Protein AF-A0A7R9SZ88-F1 (afdb_monomer)

pLDDT: mean 72.29, std 11.64, range [40.44, 89.06]

Nearest PDB structures (foldseek):
  8xyv-assembly1_A  TM=4.713E-01  e=1.177E+00  synthetic construct
  3axy-assembly1_D  TM=4.369E-01  e=5.525E+00  Oryza sativa Japonica Group
  5waq-assembly1_A  TM=3.544E-01  e=6.147E+00  Neisseria gonorrhoeae FA 1090

Foldseek 3Di:
DDDDDDDDDDDDDPVRVVVVVVVVVVVVVVVVVVVVVVVVVVVVLVVLVVVLVVLLVQLVVCLVVVNLVSNLVSLVCQVVPVPPRPDHSVNSLVVNCVDPSQPPPPVNLLSSLVVVVVVLVVQLVVCVVVVPVVSNVVSVVCCVPDPSNDD

Organism: NCBI:txid242159

Solvent-accessible surface area (backbone atoms only — not comparable to full-atom values): 8544 Å² total; per-residue (Å²): 137,86,86,80,84,80,83,80,82,78,76,75,50,71,68,57,51,52,53,48,54,55,48,54,53,49,54,51,50,53,53,49,53,54,51,52,53,49,53,48,52,55,52,51,53,54,53,41,53,55,49,46,53,49,50,54,49,50,33,50,49,17,63,75,69,69,36,63,69,54,28,54,54,41,41,50,52,25,56,83,63,21,91,86,51,83,47,44,40,67,60,51,51,59,54,49,54,74,32,75,86,30,50,88,34,68,65,53,49,51,48,54,30,49,57,49,50,54,47,54,50,50,55,32,50,48,26,56,75,71,66,39,64,70,55,30,54,49,41,52,55,49,53,75,65,34,76,63,73,56,133

Sequence (151 aa):
MMSRSARVAHAPSIRARAARAKRETRDRALRRAASSDAANRDAETETEALASERVLRSCLDAVASGDEAALEQCLLECEDGFDEHGVSATATIETLRRRPEVKGDAFWTAKLKELSAERVFEDCMTAVMRGDVDEVEACIVDAENDELLRD

Radius of gyration: 29.48 Å; Cα contacts (8 Å, |Δi|>4): 78; chains: 1; bounding box: 66×60×76 Å

Secondary structure (DSSP, 8-state):
----------PPPHHHHHHHHHHHHHHHHHHHHHHHHHHHHHHHHHHHHHHHHHHHHHHHHHHHHT-HHHHHHHHHHHHHH-TTTS--HHHHHHHHHTSTTTTT-HHHHHHHHHHHHHHHHHHHHHHHHHT-HHHHHHHHHHHHH-TTT--

Structure (mmCIF, N/CA/C/O backbone):
data_AF-A0A7R9SZ88-F1
#
_entry.id   AF-A0A7R9SZ88-F1
#
loop_
_atom_site.group_PDB
_atom_site.id
_atom_site.type_symbol
_atom_site.label_atom_id
_atom_site.label_alt_id
_atom_site.label_comp_id
_atom_site.label_asym_id
_atom_site.label_entity_id
_atom_site.label_seq_id
_atom_site.pdbx_PDB_ins_code
_atom_site.Cartn_x
_atom_site.Cartn_y
_atom_site.Cartn_z
_atom_site.occupancy
_atom_site.B_iso_or_equiv
_atom_site.auth_seq_id
_atom_site.auth_comp_id
_atom_site.auth_asym_id
_atom_site.auth_atom_id
_atom_site.pdbx_PDB_model_num
ATOM 1 N N . MET A 1 1 ? 45.329 -52.294 -56.575 1.00 40.44 1 MET A N 1
ATOM 2 C CA . MET A 1 1 ? 45.956 -50.954 -56.556 1.00 40.44 1 MET A CA 1
ATOM 3 C C . MET A 1 1 ? 45.128 -50.061 -55.641 1.00 40.44 1 MET A C 1
ATOM 5 O O . MET A 1 1 ? 43.995 -49.762 -55.984 1.00 40.44 1 MET A O 1
ATOM 9 N N . MET A 1 2 ? 45.625 -49.741 -54.443 1.00 41.78 2 MET A N 1
ATOM 10 C CA . MET A 1 2 ? 44.918 -48.901 -53.465 1.00 41.78 2 MET A CA 1
ATOM 11 C C . MET A 1 2 ? 45.491 -47.482 -53.501 1.00 41.78 2 MET A C 1
ATOM 13 O O . MET A 1 2 ? 46.624 -47.268 -53.075 1.00 41.78 2 MET A O 1
ATOM 17 N N . SER A 1 3 ? 44.717 -46.519 -54.003 1.00 44.41 3 SER A N 1
ATOM 18 C CA . SER A 1 3 ? 45.071 -45.097 -53.940 1.00 44.41 3 SER A CA 1
ATOM 19 C C . SER A 1 3 ? 44.747 -44.544 -52.555 1.00 44.41 3 SER A C 1
ATOM 21 O O . SER A 1 3 ? 43.585 -44.420 -52.175 1.00 44.41 3 SER A O 1
ATOM 23 N N . ARG A 1 4 ? 45.784 -44.201 -51.787 1.00 52.59 4 ARG A N 1
ATOM 24 C CA . ARG A 1 4 ? 45.657 -43.419 -50.552 1.00 52.59 4 ARG A CA 1
ATOM 25 C C . ARG A 1 4 ? 45.617 -41.930 -50.905 1.00 52.59 4 ARG A C 1
ATOM 27 O O . ARG A 1 4 ? 46.649 -41.351 -51.227 1.00 52.59 4 ARG A O 1
ATOM 34 N N . SER A 1 5 ? 44.443 -41.303 -50.814 1.00 53.75 5 SER A N 1
ATOM 35 C CA . SER A 1 5 ? 44.321 -39.838 -50.830 1.00 53.75 5 SER A CA 1
ATOM 36 C C . SER A 1 5 ? 44.872 -39.251 -49.531 1.00 53.75 5 SER A C 1
ATOM 38 O O . SER A 1 5 ? 44.287 -39.426 -48.461 1.00 53.75 5 SER A O 1
ATOM 40 N N . ALA A 1 6 ? 45.988 -38.531 -49.623 1.00 52.72 6 ALA A N 1
ATOM 41 C CA . ALA A 1 6 ? 46.510 -37.718 -48.533 1.00 52.72 6 ALA A CA 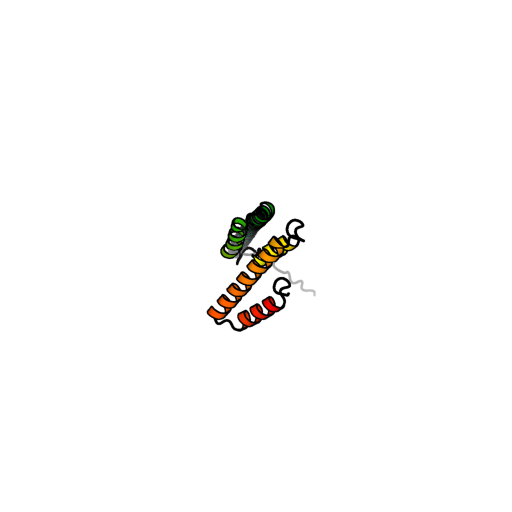1
ATOM 42 C C . ALA A 1 6 ? 45.640 -36.458 -48.361 1.00 52.72 6 ALA A C 1
ATOM 44 O O . ALA A 1 6 ? 45.477 -35.678 -49.299 1.00 52.72 6 ALA A O 1
ATOM 45 N N . ARG A 1 7 ? 45.076 -36.244 -47.165 1.00 56.09 7 ARG A N 1
ATOM 46 C CA . ARG A 1 7 ? 44.426 -34.971 -46.815 1.00 56.09 7 ARG A CA 1
ATOM 47 C C . ARG A 1 7 ? 45.511 -33.953 -46.476 1.00 56.09 7 ARG A C 1
ATOM 49 O O . ARG A 1 7 ? 46.221 -34.118 -45.489 1.00 56.09 7 ARG A O 1
ATOM 56 N N . VAL A 1 8 ? 45.624 -32.899 -47.279 1.00 54.19 8 VAL A N 1
ATOM 57 C CA . VAL A 1 8 ? 46.479 -31.746 -46.977 1.00 54.19 8 VAL A CA 1
ATOM 58 C C . VAL A 1 8 ? 45.755 -30.870 -45.957 1.00 54.19 8 VAL A C 1
ATOM 60 O O . VAL A 1 8 ? 44.698 -30.312 -46.246 1.00 54.19 8 VAL A O 1
ATOM 63 N N . ALA A 1 9 ? 46.316 -30.745 -44.755 1.00 57.50 9 ALA A N 1
ATOM 64 C CA . ALA A 1 9 ? 45.850 -29.775 -43.773 1.00 57.50 9 ALA A CA 1
ATOM 65 C C . ALA A 1 9 ? 46.275 -28.367 -44.223 1.00 57.50 9 ALA A C 1
ATOM 67 O O . ALA A 1 9 ? 47.456 -28.025 -44.196 1.00 57.50 9 ALA A O 1
ATOM 68 N N . HIS A 1 10 ? 45.321 -27.546 -44.664 1.00 55.50 10 HIS A N 1
ATOM 69 C CA . HIS A 1 10 ? 45.572 -26.128 -44.914 1.00 55.50 10 HIS A CA 1
ATOM 70 C C . HIS A 1 10 ? 45.796 -25.404 -43.585 1.00 55.50 10 HIS A C 1
ATOM 72 O O . HIS A 1 10 ? 44.878 -25.247 -42.779 1.00 55.50 10 HIS A O 1
ATOM 78 N N . ALA A 1 11 ? 47.031 -24.949 -43.362 1.00 59.22 11 ALA A N 1
ATOM 79 C CA . ALA A 1 11 ? 47.334 -24.040 -42.269 1.00 59.22 11 ALA A CA 1
ATOM 80 C C . ALA A 1 11 ? 46.542 -22.734 -42.484 1.00 59.22 11 ALA A C 1
ATOM 82 O O . ALA A 1 11 ? 46.645 -22.128 -43.555 1.00 59.22 11 ALA A O 1
ATOM 83 N N . PRO A 1 12 ? 45.735 -22.285 -41.506 1.00 58.62 12 PRO A N 1
ATOM 84 C CA . PRO A 1 12 ? 44.936 -21.081 -41.671 1.00 58.62 12 PRO A CA 1
ATOM 85 C C . PRO A 1 12 ? 45.862 -19.878 -41.847 1.00 58.62 12 PRO A C 1
ATOM 87 O O . PRO A 1 12 ? 46.794 -19.686 -41.059 1.00 58.62 12 PRO A O 1
ATOM 90 N N . SER A 1 13 ? 45.591 -19.076 -42.879 1.00 66.06 13 SER A N 1
ATOM 91 C CA . SER A 1 13 ? 46.379 -17.888 -43.202 1.00 66.06 13 SER A CA 1
ATOM 92 C C . SER A 1 13 ? 46.442 -16.923 -42.012 1.00 66.06 13 SER A C 1
ATOM 94 O O . SER A 1 13 ? 45.522 -16.851 -41.190 1.00 66.06 13 SER A O 1
ATOM 96 N N . ILE A 1 14 ? 47.517 -16.135 -41.928 1.00 64.06 14 ILE A N 1
ATOM 97 C CA . ILE A 1 14 ? 47.719 -15.128 -40.869 1.00 64.06 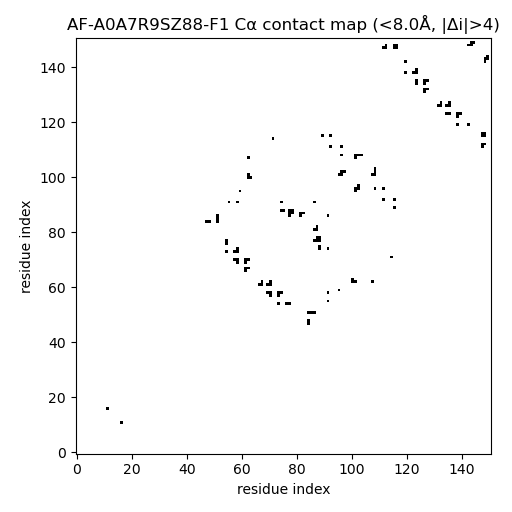14 ILE A CA 1
ATOM 98 C C . ILE A 1 14 ? 46.504 -14.186 -40.765 1.00 64.06 14 ILE A C 1
ATOM 100 O O . ILE A 1 14 ? 46.083 -13.814 -39.671 1.00 64.06 14 ILE A O 1
ATOM 104 N N . ARG A 1 15 ? 45.867 -13.882 -41.902 1.00 62.19 15 ARG A N 1
ATOM 105 C CA . ARG A 1 15 ? 44.663 -13.047 -41.984 1.00 62.19 15 ARG A CA 1
ATOM 106 C C . ARG A 1 15 ? 43.433 -13.721 -41.347 1.00 62.19 15 ARG A C 1
ATOM 108 O O . ARG A 1 15 ? 42.670 -13.052 -40.655 1.00 62.19 15 ARG A O 1
ATOM 115 N N . ALA A 1 16 ? 43.276 -15.039 -41.500 1.00 63.56 16 ALA A N 1
ATOM 116 C CA . ALA A 1 16 ? 42.217 -15.814 -40.844 1.00 63.56 16 ALA A CA 1
ATOM 117 C C . ALA A 1 16 ? 42.441 -15.950 -39.326 1.00 63.56 16 ALA A C 1
ATOM 119 O O . ALA A 1 16 ? 41.488 -15.871 -38.550 1.00 63.56 16 ALA A O 1
ATOM 120 N N . ARG A 1 17 ? 43.702 -16.084 -38.889 1.00 63.78 17 ARG A N 1
ATOM 121 C CA . ARG A 1 17 ? 44.066 -16.085 -37.460 1.00 63.78 17 ARG A CA 1
ATOM 122 C C . ARG A 1 17 ? 43.788 -14.732 -36.798 1.00 63.78 17 ARG A C 1
ATOM 124 O O . ARG A 1 17 ? 43.190 -14.695 -35.728 1.00 63.78 17 ARG A O 1
ATOM 131 N N . ALA A 1 18 ? 44.129 -13.627 -37.462 1.00 65.12 18 ALA A N 1
ATOM 132 C CA . ALA A 1 18 ? 43.845 -12.277 -36.970 1.00 65.12 18 ALA A CA 1
ATOM 133 C C . ALA A 1 18 ? 42.334 -11.981 -36.881 1.00 65.12 18 ALA A C 1
ATOM 135 O O . ALA A 1 18 ? 41.882 -11.339 -35.935 1.00 65.12 18 ALA A O 1
ATOM 136 N N . ALA A 1 19 ? 41.537 -12.474 -37.835 1.00 63.09 19 ALA A N 1
ATOM 137 C CA . ALA A 1 19 ? 40.081 -12.334 -37.800 1.00 63.09 19 ALA A CA 1
ATOM 138 C C . ALA A 1 19 ? 39.432 -13.134 -36.653 1.00 63.09 19 ALA A C 1
ATOM 140 O O . ALA A 1 19 ? 38.510 -12.629 -36.013 1.00 63.09 19 ALA A O 1
ATOM 141 N N . ARG A 1 20 ? 39.931 -14.345 -36.352 1.00 65.06 20 ARG A N 1
ATOM 142 C CA . ARG A 1 20 ? 39.502 -15.126 -35.175 1.00 65.06 20 ARG A CA 1
ATOM 143 C C . ARG A 1 20 ? 39.862 -14.432 -33.866 1.00 65.06 20 ARG A C 1
ATOM 145 O O . ARG A 1 20 ? 38.981 -14.260 -33.034 1.00 65.06 20 ARG A O 1
ATOM 152 N N . ALA A 1 21 ? 41.096 -13.943 -33.738 1.00 66.31 21 ALA A N 1
ATOM 153 C CA . ALA A 1 21 ? 41.532 -13.214 -32.549 1.00 66.31 21 ALA A CA 1
ATOM 154 C C . ALA A 1 21 ? 40.665 -11.969 -32.280 1.00 66.31 21 ALA A C 1
ATOM 156 O O . ALA A 1 21 ? 40.281 -11.721 -31.143 1.00 66.31 21 ALA A O 1
ATOM 157 N N . LYS A 1 22 ? 40.278 -11.220 -33.327 1.00 66.75 22 LYS A N 1
ATOM 158 C CA . LYS A 1 22 ? 39.368 -10.065 -33.197 1.00 66.75 22 LYS A CA 1
ATOM 159 C C . LYS A 1 22 ? 37.934 -10.438 -32.802 1.00 66.75 22 LYS A C 1
ATOM 161 O O . LYS A 1 22 ? 37.265 -9.643 -32.148 1.00 66.75 22 LYS A O 1
ATOM 166 N N . ARG A 1 23 ? 37.432 -11.607 -33.218 1.00 66.06 23 ARG A N 1
ATOM 167 C CA . ARG A 1 23 ? 36.106 -12.091 -32.792 1.00 66.06 23 ARG A CA 1
ATOM 168 C C . ARG A 1 23 ? 36.126 -12.542 -31.336 1.00 66.06 23 ARG A C 1
ATOM 170 O O . ARG A 1 23 ? 35.256 -12.139 -30.578 1.00 66.06 23 ARG A O 1
ATOM 177 N N . GLU A 1 24 ? 37.160 -13.269 -30.925 1.00 67.81 24 GLU A N 1
ATOM 178 C CA . GLU A 1 24 ? 37.311 -13.727 -29.539 1.00 67.81 24 GLU A CA 1
ATOM 179 C C . GLU A 1 24 ? 37.451 -12.563 -28.548 1.00 67.81 24 GLU A C 1
ATOM 181 O O . GLU A 1 24 ? 36.873 -12.605 -27.461 1.00 67.81 24 GLU A O 1
ATOM 186 N N . THR A 1 25 ? 38.160 -11.487 -28.912 1.00 69.12 25 THR A N 1
ATOM 187 C CA . THR A 1 25 ? 38.244 -10.293 -28.056 1.00 69.12 25 THR A CA 1
ATOM 188 C C . THR A 1 25 ? 36.913 -9.554 -27.958 1.00 69.12 25 THR A C 1
ATOM 190 O O . THR A 1 25 ? 36.568 -9.085 -26.873 1.00 69.12 25 THR A O 1
ATOM 193 N N . ARG A 1 26 ? 36.142 -9.486 -29.052 1.00 71.38 26 ARG A N 1
ATOM 194 C CA . ARG A 1 26 ? 34.804 -8.878 -29.066 1.00 71.38 26 ARG A CA 1
ATOM 195 C C . ARG A 1 26 ? 33.811 -9.679 -28.225 1.00 71.38 26 ARG A C 1
ATOM 197 O O . ARG A 1 26 ? 33.127 -9.090 -27.397 1.00 71.38 26 ARG A O 1
ATOM 204 N N . ASP A 1 27 ? 33.789 -11.001 -28.362 1.00 69.75 27 ASP A N 1
ATOM 205 C CA . ASP A 1 27 ? 32.911 -11.869 -27.569 1.00 69.75 27 ASP A CA 1
ATOM 206 C C . ASP A 1 27 ? 33.260 -11.808 -26.078 1.00 69.75 27 ASP A C 1
ATOM 208 O O . ASP A 1 27 ? 32.377 -11.792 -25.221 1.00 69.75 27 ASP A O 1
ATOM 212 N N . ARG A 1 28 ? 34.551 -11.700 -25.741 1.00 70.94 28 ARG A N 1
ATOM 213 C CA . ARG A 1 28 ? 34.997 -11.520 -24.355 1.00 70.94 28 ARG A CA 1
ATOM 214 C C . ARG A 1 28 ? 34.597 -10.161 -23.781 1.00 70.94 28 ARG A C 1
ATOM 216 O O . ARG A 1 28 ? 34.260 -10.092 -22.603 1.00 70.94 28 ARG A O 1
ATOM 223 N N . ALA A 1 29 ? 34.636 -9.099 -24.585 1.00 70.50 29 ALA A N 1
ATOM 224 C CA . ALA A 1 29 ? 34.175 -7.775 -24.173 1.00 70.50 29 ALA A CA 1
ATOM 225 C C . ALA A 1 29 ? 32.657 -7.762 -23.927 1.00 70.50 29 ALA A C 1
ATOM 227 O O . ALA A 1 29 ? 32.224 -7.276 -22.888 1.00 70.50 29 ALA A O 1
ATOM 228 N N . LEU A 1 30 ? 31.871 -8.383 -24.815 1.00 71.50 30 LEU A N 1
ATOM 229 C CA . LEU A 1 30 ? 30.418 -8.509 -24.655 1.00 71.50 30 LEU A CA 1
ATOM 230 C C . LEU A 1 30 ? 30.038 -9.325 -23.413 1.00 71.50 30 LEU A C 1
ATOM 232 O O . LEU A 1 30 ? 29.162 -8.919 -22.660 1.00 71.50 30 LEU A O 1
ATOM 236 N N . ARG A 1 31 ? 30.736 -10.437 -23.142 1.00 70.12 31 ARG A N 1
ATOM 237 C CA . ARG A 1 31 ? 30.504 -11.242 -21.928 1.00 70.12 31 ARG A CA 1
ATOM 238 C C . ARG A 1 31 ? 30.842 -10.493 -20.641 1.00 70.12 31 ARG A C 1
ATOM 240 O O . ARG A 1 31 ? 30.147 -10.665 -19.649 1.00 70.12 31 ARG A O 1
ATOM 247 N N . ARG A 1 32 ? 31.897 -9.672 -20.642 1.00 63.28 32 ARG A N 1
ATOM 248 C CA . ARG A 1 32 ? 32.240 -8.835 -19.481 1.00 63.28 32 ARG A CA 1
ATOM 249 C C . ARG A 1 32 ? 31.212 -7.737 -19.251 1.00 63.28 32 ARG A C 1
ATOM 251 O O . ARG A 1 32 ? 30.842 -7.544 -18.107 1.00 63.28 32 ARG A O 1
ATOM 258 N N . ALA A 1 33 ? 30.736 -7.090 -20.315 1.00 66.19 33 ALA A N 1
ATOM 259 C CA . ALA A 1 33 ? 29.674 -6.093 -20.219 1.00 66.19 33 ALA A CA 1
ATOM 260 C C . ALA A 1 33 ? 28.371 -6.708 -19.681 1.00 66.19 33 ALA A C 1
ATOM 262 O O . ALA A 1 33 ? 27.781 -6.164 -18.760 1.00 66.19 33 ALA A O 1
ATOM 263 N N . ALA A 1 34 ? 27.975 -7.887 -20.173 1.00 66.69 34 ALA A N 1
ATOM 264 C CA . ALA A 1 34 ? 26.810 -8.602 -19.649 1.00 66.69 34 ALA A CA 1
ATOM 265 C C . ALA A 1 34 ? 26.986 -9.026 -18.178 1.00 66.69 34 ALA A C 1
ATOM 267 O O . ALA A 1 34 ? 26.048 -8.950 -17.398 1.00 66.69 34 ALA A O 1
ATOM 268 N N . SER A 1 35 ? 28.194 -9.441 -17.780 1.00 70.06 35 SER A N 1
ATOM 269 C CA . SER A 1 35 ? 28.497 -9.803 -16.389 1.00 70.06 35 SER A CA 1
ATOM 270 C C . SER A 1 35 ? 28.524 -8.598 -15.448 1.00 70.06 35 SER A C 1
ATOM 272 O O . SER A 1 35 ? 28.118 -8.745 -14.302 1.00 70.06 35 SER A O 1
ATOM 274 N N . SER A 1 36 ? 29.014 -7.437 -15.892 1.00 66.00 36 SER A N 1
ATOM 275 C CA . SER A 1 36 ? 28.987 -6.211 -15.086 1.00 66.00 36 SER A CA 1
ATOM 276 C C . SER A 1 36 ? 27.578 -5.649 -14.961 1.00 66.00 36 SER A C 1
ATOM 278 O O . SER A 1 36 ? 27.222 -5.139 -13.913 1.00 66.00 36 SER A O 1
ATOM 280 N N . ASP A 1 37 ? 26.781 -5.767 -16.020 1.00 64.75 37 ASP A N 1
ATOM 281 C CA . ASP A 1 37 ? 25.387 -5.334 -16.052 1.00 64.75 37 ASP A CA 1
ATOM 282 C C . ASP A 1 37 ? 24.493 -6.238 -15.183 1.00 64.75 37 ASP A C 1
ATOM 284 O O . ASP A 1 37 ? 23.610 -5.755 -14.488 1.00 64.75 37 ASP A O 1
ATOM 288 N N . ALA A 1 38 ? 24.761 -7.549 -15.146 1.00 63.50 38 ALA A N 1
ATOM 289 C CA . ALA A 1 38 ? 24.132 -8.460 -14.187 1.00 63.50 38 ALA A CA 1
ATOM 290 C C . ALA A 1 38 ? 24.524 -8.127 -12.737 1.00 63.50 38 ALA A C 1
ATOM 292 O O . ALA A 1 38 ? 23.647 -7.945 -11.907 1.00 63.50 38 ALA A O 1
ATOM 293 N N . ALA A 1 39 ? 25.819 -7.947 -12.456 1.00 67.00 39 ALA A N 1
ATOM 294 C CA . ALA A 1 39 ? 26.286 -7.603 -11.112 1.00 67.00 39 ALA A CA 1
ATOM 295 C C . ALA A 1 39 ? 25.769 -6.239 -10.617 1.00 67.00 39 ALA A C 1
ATOM 297 O O . ALA A 1 39 ? 25.590 -6.059 -9.417 1.00 67.00 39 ALA A O 1
ATOM 298 N N . ASN A 1 40 ? 25.541 -5.282 -11.525 1.00 61.19 40 ASN A N 1
ATOM 299 C CA . ASN A 1 40 ? 24.945 -3.996 -11.172 1.00 61.19 40 ASN A CA 1
ATOM 300 C C . ASN A 1 40 ? 23.466 -4.152 -10.796 1.00 61.19 40 ASN A C 1
ATOM 302 O O . ASN A 1 40 ? 23.069 -3.658 -9.751 1.00 61.19 40 ASN A O 1
ATOM 306 N N . ARG A 1 41 ? 22.693 -4.922 -11.578 1.00 58.50 41 ARG A N 1
ATOM 307 C CA . ARG A 1 41 ? 21.302 -5.250 -11.226 1.00 58.50 41 ARG A CA 1
ATOM 308 C C . ARG A 1 41 ? 21.207 -5.987 -9.895 1.00 58.50 41 ARG A C 1
ATOM 310 O O . ARG A 1 41 ? 20.362 -5.648 -9.081 1.00 58.50 41 ARG A O 1
ATOM 317 N N . ASP A 1 42 ? 22.087 -6.959 -9.657 1.00 62.34 42 ASP A N 1
ATOM 318 C CA . ASP A 1 42 ? 22.109 -7.701 -8.393 1.00 62.34 42 ASP A CA 1
ATOM 319 C C . ASP A 1 42 ? 22.356 -6.747 -7.205 1.00 62.34 42 ASP A C 1
ATOM 321 O O . ASP A 1 42 ? 21.663 -6.824 -6.193 1.00 62.34 42 ASP A O 1
ATOM 325 N N . ALA A 1 43 ? 23.278 -5.787 -7.346 1.00 59.41 43 ALA A N 1
ATOM 326 C CA . ALA A 1 43 ? 23.535 -4.775 -6.321 1.00 59.41 43 ALA A CA 1
ATOM 327 C C . ALA A 1 43 ? 22.355 -3.804 -6.121 1.00 59.41 43 ALA A C 1
ATOM 329 O O . ALA A 1 43 ? 22.041 -3.468 -4.981 1.00 59.41 43 ALA A O 1
ATOM 330 N N . GLU A 1 44 ? 21.690 -3.379 -7.198 1.00 61.28 44 GLU A N 1
ATOM 331 C CA . GLU A 1 44 ? 20.488 -2.533 -7.135 1.00 61.28 44 GLU A CA 1
ATOM 332 C C . GLU A 1 44 ? 19.356 -3.260 -6.389 1.00 61.28 44 GLU A C 1
ATOM 334 O O . GLU A 1 44 ? 18.852 -2.741 -5.391 1.00 61.28 44 GLU A O 1
ATOM 339 N N . THR A 1 45 ? 19.072 -4.520 -6.737 1.00 65.56 45 THR A N 1
ATOM 340 C CA . THR A 1 45 ? 18.040 -5.322 -6.050 1.00 65.56 45 THR A CA 1
ATOM 341 C C . THR A 1 45 ? 18.333 -5.547 -4.563 1.00 65.56 45 THR A C 1
ATOM 343 O O . THR A 1 45 ? 17.419 -5.556 -3.739 1.00 65.56 45 THR A O 1
ATOM 346 N N . GLU A 1 46 ? 19.606 -5.691 -4.179 1.00 58.66 46 GLU A N 1
ATOM 347 C CA . GLU A 1 46 ? 19.993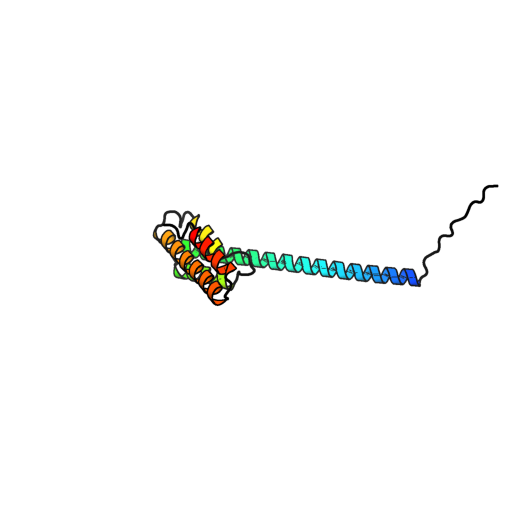 -5.821 -2.771 1.00 58.66 46 GLU A CA 1
ATOM 348 C C . GLU A 1 46 ? 19.737 -4.516 -2.000 1.00 58.66 46 GLU A C 1
ATOM 350 O O . GLU A 1 46 ? 19.245 -4.543 -0.870 1.00 58.66 46 GLU A O 1
ATOM 355 N N . THR A 1 47 ? 20.007 -3.357 -2.609 1.00 65.75 47 THR A N 1
ATOM 356 C CA . THR A 1 47 ? 19.725 -2.057 -1.979 1.00 65.75 47 THR A CA 1
ATOM 357 C C . THR A 1 47 ? 18.231 -1.776 -1.831 1.00 65.75 47 THR A C 1
ATOM 359 O O . THR A 1 47 ? 17.816 -1.240 -0.802 1.00 65.75 47 THR A O 1
ATOM 362 N N . GLU A 1 48 ? 17.422 -2.197 -2.801 1.00 65.00 48 GLU A N 1
ATOM 363 C CA . GLU A 1 48 ? 15.959 -2.090 -2.771 1.00 65.00 48 GLU A CA 1
ATOM 364 C C . GLU A 1 48 ? 15.353 -2.985 -1.687 1.00 65.00 48 GLU A C 1
ATOM 366 O O . GLU A 1 48 ? 14.517 -2.539 -0.899 1.00 65.00 48 GLU A O 1
ATOM 371 N N . ALA A 1 49 ? 15.841 -4.222 -1.558 1.00 64.62 49 ALA A N 1
ATOM 372 C CA . ALA A 1 49 ? 15.413 -5.132 -0.501 1.00 64.62 49 ALA A CA 1
ATOM 373 C C . ALA A 1 49 ? 15.686 -4.543 0.895 1.00 64.62 49 ALA A C 1
ATOM 375 O O . ALA A 1 49 ? 14.810 -4.556 1.762 1.00 64.62 49 ALA A O 1
ATOM 376 N N . LEU A 1 50 ? 16.862 -3.944 1.104 1.00 67.88 50 LEU A N 1
ATOM 377 C CA . LEU A 1 50 ? 17.208 -3.284 2.366 1.00 67.88 50 LEU A CA 1
ATOM 378 C C . LEU A 1 50 ? 16.380 -2.014 2.626 1.00 67.88 50 LEU A C 1
ATOM 380 O O . LEU A 1 50 ? 16.099 -1.691 3.785 1.00 67.88 50 LEU A O 1
ATOM 384 N N . ALA A 1 51 ? 15.985 -1.291 1.575 1.00 68.19 51 ALA A N 1
ATOM 385 C CA . ALA A 1 51 ? 15.075 -0.154 1.684 1.00 68.19 51 ALA A CA 1
ATOM 386 C C . ALA A 1 51 ? 13.667 -0.614 2.090 1.00 68.19 51 ALA A C 1
ATOM 388 O O . ALA A 1 51 ? 13.106 -0.081 3.047 1.00 68.19 51 ALA A O 1
ATOM 389 N N . SER A 1 52 ? 13.147 -1.663 1.450 1.00 66.44 52 SER A N 1
ATOM 390 C CA . SER A 1 52 ? 11.838 -2.244 1.764 1.00 66.44 52 SER A CA 1
ATOM 391 C C . SER A 1 52 ? 11.757 -2.768 3.207 1.00 66.44 52 SER A C 1
ATOM 393 O O . SER A 1 52 ? 10.788 -2.511 3.922 1.00 66.44 52 SER A O 1
ATOM 395 N N . GLU A 1 53 ? 12.826 -3.405 3.702 1.00 74.25 53 GLU A N 1
ATOM 396 C CA . GLU A 1 53 ? 12.917 -3.875 5.088 1.00 74.25 53 GLU A CA 1
ATOM 397 C C . GLU A 1 53 ? 12.919 -2.705 6.084 1.00 74.25 53 GLU A C 1
ATOM 399 O O . GLU A 1 53 ? 12.361 -2.803 7.181 1.00 74.25 53 GLU A O 1
ATOM 404 N N . ARG A 1 54 ? 13.541 -1.579 5.716 1.00 77.69 54 ARG A N 1
ATOM 405 C CA . ARG A 1 54 ? 13.561 -0.373 6.549 1.00 77.69 54 ARG A CA 1
ATOM 406 C C . ARG A 1 54 ? 12.173 0.250 6.661 1.00 77.69 54 ARG A C 1
ATOM 408 O O . ARG A 1 54 ? 11.780 0.597 7.772 1.00 77.69 54 ARG A O 1
ATOM 415 N N . VAL A 1 55 ? 11.454 0.370 5.549 1.00 77.50 55 VAL A N 1
ATOM 416 C CA . VAL A 1 55 ? 10.096 0.933 5.528 1.00 77.50 55 VAL A CA 1
ATOM 417 C C . VAL A 1 55 ? 9.145 0.038 6.320 1.00 77.50 55 VAL A C 1
ATOM 419 O O . VAL A 1 55 ? 8.485 0.511 7.241 1.00 77.50 55 VAL A O 1
ATOM 422 N N . LEU A 1 56 ? 9.181 -1.279 6.092 1.00 78.75 56 LEU A N 1
ATOM 423 C CA . LEU A 1 56 ? 8.383 -2.233 6.867 1.00 78.75 56 LEU A CA 1
ATOM 424 C C . LEU A 1 56 ? 8.672 -2.138 8.374 1.00 78.75 56 LEU A C 1
ATOM 426 O O . LEU A 1 56 ? 7.748 -2.162 9.186 1.00 78.75 56 LEU A O 1
ATOM 430 N N . ARG A 1 57 ? 9.946 -2.002 8.764 1.00 82.00 57 ARG A N 1
ATOM 431 C CA . ARG A 1 57 ? 10.336 -1.812 10.169 1.00 82.00 57 ARG A CA 1
ATOM 432 C C . ARG A 1 57 ? 9.792 -0.500 10.743 1.00 82.00 57 ARG A C 1
ATOM 434 O O . ARG A 1 57 ? 9.311 -0.510 11.867 1.00 82.00 57 ARG A O 1
ATOM 441 N N . SER A 1 58 ? 9.803 0.583 9.970 1.00 84.25 58 SER A N 1
ATOM 442 C CA . SER A 1 58 ? 9.235 1.875 10.378 1.00 84.25 58 SER A CA 1
ATOM 443 C C . SER A 1 58 ? 7.724 1.785 10.629 1.00 84.25 58 SER A C 1
ATOM 445 O O . SER A 1 58 ? 7.242 2.205 11.679 1.00 84.25 58 SER A O 1
ATOM 447 N N . CYS A 1 59 ? 6.981 1.145 9.721 1.00 86.12 59 CYS A N 1
ATOM 448 C CA . CYS A 1 59 ? 5.540 0.921 9.875 1.00 86.12 59 CYS A CA 1
ATOM 449 C C . CYS A 1 59 ? 5.237 0.043 11.105 1.00 86.12 59 CYS A C 1
ATOM 451 O O . CYS A 1 59 ? 4.266 0.271 11.826 1.00 86.12 59 CYS A O 1
ATOM 453 N N . LEU A 1 60 ? 6.087 -0.955 11.375 1.00 82.69 60 LEU A N 1
ATOM 454 C CA . LEU A 1 60 ? 5.982 -1.799 12.568 1.00 82.69 60 LEU A CA 1
ATOM 455 C C . LEU A 1 60 ? 6.237 -1.014 13.860 1.00 82.69 60 LEU A C 1
ATOM 457 O O . LEU A 1 60 ? 5.519 -1.214 14.840 1.00 82.69 60 LEU A O 1
ATOM 461 N N . ASP A 1 61 ? 7.229 -0.126 13.865 1.00 86.38 61 ASP A N 1
ATOM 462 C CA . ASP A 1 61 ? 7.544 0.714 15.019 1.00 86.38 61 ASP A CA 1
ATOM 463 C C . ASP A 1 61 ? 6.418 1.723 15.301 1.00 86.38 61 ASP A C 1
ATOM 465 O O . ASP A 1 61 ? 6.104 1.955 16.467 1.00 86.38 61 ASP A O 1
ATOM 469 N N . ALA A 1 62 ? 5.758 2.254 14.264 1.00 89.06 62 ALA A N 1
ATOM 470 C CA . ALA A 1 62 ? 4.591 3.133 14.392 1.00 89.06 62 ALA A CA 1
ATOM 471 C C . ALA A 1 62 ? 3.395 2.430 15.059 1.00 89.06 62 ALA A C 1
ATOM 473 O O . ALA A 1 62 ? 2.793 2.946 16.002 1.00 89.06 62 ALA A O 1
ATOM 474 N N . VAL A 1 63 ? 3.095 1.196 14.643 1.00 86.75 63 VAL A N 1
ATOM 475 C CA . VAL A 1 63 ? 2.053 0.382 15.290 1.00 86.75 63 VAL A CA 1
ATOM 476 C C . VAL A 1 63 ? 2.418 0.062 16.740 1.00 86.75 63 VAL A C 1
ATOM 478 O O . VAL A 1 63 ? 1.577 0.160 17.633 1.00 86.75 63 VAL A O 1
ATOM 481 N N . ALA A 1 64 ? 3.679 -0.294 16.997 1.00 83.44 64 ALA A N 1
ATOM 482 C CA . ALA A 1 64 ? 4.150 -0.602 18.344 1.00 83.44 64 ALA A CA 1
ATOM 483 C C . ALA A 1 64 ? 4.156 0.628 19.271 1.00 83.44 64 ALA A C 1
ATOM 485 O O . ALA A 1 64 ? 3.987 0.481 20.483 1.00 83.44 64 ALA A O 1
ATOM 486 N N . SER A 1 65 ? 4.351 1.830 18.723 1.00 85.62 65 SER A N 1
ATOM 487 C CA . SER A 1 65 ? 4.372 3.086 19.474 1.00 85.62 65 SER A CA 1
ATOM 488 C C . SER A 1 65 ? 2.991 3.718 19.667 1.00 85.62 65 SER A C 1
ATOM 490 O O . SER A 1 65 ? 2.868 4.624 20.493 1.00 85.62 65 SER A O 1
ATOM 492 N N . GLY A 1 66 ? 1.952 3.241 18.970 1.00 83.38 66 GLY A N 1
ATOM 493 C CA . GLY A 1 66 ? 0.632 3.875 19.019 1.00 83.38 66 GLY A CA 1
ATOM 494 C C . GLY A 1 66 ? 0.481 5.064 18.064 1.00 83.38 66 GLY A C 1
ATOM 495 O O . GLY A 1 66 ? -0.487 5.809 18.196 1.00 83.38 66 GLY A O 1
ATOM 496 N N . ASP A 1 67 ? 1.444 5.296 17.169 1.00 87.94 67 ASP A N 1
ATOM 497 C CA . ASP A 1 67 ? 1.512 6.496 16.333 1.00 87.94 67 ASP A CA 1
ATOM 498 C C . ASP A 1 67 ? 0.820 6.268 14.983 1.00 87.94 67 ASP A C 1
ATOM 500 O O . ASP A 1 67 ? 1.402 5.782 14.013 1.00 87.94 67 ASP A O 1
ATOM 504 N N . GLU A 1 68 ? -0.465 6.611 14.950 1.00 87.50 68 GLU A N 1
ATOM 505 C CA . GLU A 1 68 ? -1.327 6.519 13.769 1.00 87.50 68 GLU A CA 1
ATOM 506 C C . GLU A 1 68 ? -0.809 7.365 12.597 1.00 87.50 68 GLU A C 1
ATOM 508 O O . GLU A 1 68 ? -0.750 6.880 11.470 1.00 87.50 68 GLU A O 1
ATOM 513 N N . ALA A 1 69 ? -0.360 8.595 12.864 1.00 86.88 69 ALA A N 1
ATOM 514 C CA . ALA A 1 69 ? 0.128 9.499 11.824 1.00 86.88 69 ALA A CA 1
ATOM 515 C C . ALA A 1 69 ? 1.435 8.989 11.203 1.00 86.88 69 ALA A C 1
ATOM 517 O O . ALA A 1 69 ? 1.636 9.090 9.993 1.00 86.88 69 ALA A O 1
ATOM 518 N N . ALA A 1 70 ? 2.319 8.405 12.018 1.00 87.44 70 ALA A N 1
ATOM 519 C CA . ALA A 1 70 ? 3.531 7.768 11.517 1.00 87.44 70 ALA A CA 1
ATOM 520 C C . ALA A 1 70 ? 3.229 6.515 10.678 1.00 87.44 70 ALA A C 1
ATOM 522 O O . ALA A 1 70 ? 3.951 6.244 9.718 1.00 87.44 70 ALA A O 1
ATOM 523 N N . LEU A 1 71 ? 2.172 5.762 11.009 1.00 87.56 71 LEU A N 1
ATOM 524 C CA . LEU A 1 71 ? 1.744 4.613 10.212 1.00 87.56 71 LEU A CA 1
ATOM 525 C C . LEU A 1 71 ? 1.203 5.051 8.846 1.00 87.56 71 LEU A C 1
ATOM 527 O O . LEU A 1 71 ? 1.622 4.494 7.836 1.00 87.56 71 LEU A O 1
ATOM 531 N N . GLU A 1 72 ? 0.315 6.044 8.811 1.00 85.81 72 GLU A N 1
ATOM 532 C CA . GLU A 1 72 ? -0.239 6.589 7.563 1.00 85.81 72 GLU A CA 1
ATOM 533 C C . GLU A 1 72 ? 0.865 7.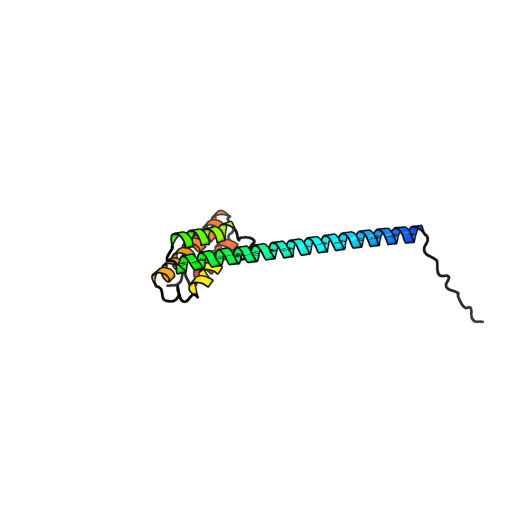132 6.654 1.00 85.81 72 GLU A C 1
ATOM 535 O O . GLU A 1 72 ? 0.950 6.757 5.487 1.00 85.81 72 GLU A O 1
ATOM 540 N N . GLN A 1 73 ? 1.784 7.922 7.212 1.00 86.38 73 GLN A N 1
ATOM 541 C CA . GLN A 1 73 ? 2.938 8.438 6.479 1.00 86.38 73 GLN A CA 1
ATOM 542 C C . GLN A 1 73 ? 3.828 7.310 5.936 1.00 86.38 73 GLN A C 1
ATOM 544 O O . GLN A 1 73 ? 4.287 7.376 4.799 1.00 86.38 73 GLN A O 1
ATOM 549 N N . CYS A 1 74 ? 4.061 6.259 6.728 1.00 86.69 74 CYS A N 1
ATOM 550 C CA . CYS A 1 74 ? 4.859 5.114 6.296 1.00 86.69 74 CYS A CA 1
ATOM 551 C C . CYS A 1 74 ? 4.188 4.327 5.159 1.00 86.69 74 CYS A C 1
ATOM 553 O O . CYS A 1 74 ? 4.869 3.866 4.243 1.00 86.69 74 CYS A O 1
ATOM 555 N N . LEU A 1 75 ? 2.862 4.172 5.196 1.00 83.06 75 LEU A N 1
ATOM 556 C CA . LEU A 1 75 ? 2.109 3.506 4.131 1.00 83.06 75 LEU A CA 1
ATOM 557 C C . LEU A 1 75 ? 2.078 4.342 2.845 1.00 83.06 75 LEU A C 1
ATOM 559 O O . LEU A 1 75 ? 2.210 3.763 1.771 1.00 83.06 75 LEU A O 1
ATOM 563 N N . LEU A 1 76 ? 2.021 5.671 2.951 1.00 80.38 76 LEU A N 1
ATOM 564 C CA . LEU A 1 76 ? 2.148 6.578 1.806 1.00 80.38 76 LEU A CA 1
ATOM 565 C C . LEU A 1 76 ? 3.540 6.474 1.152 1.00 80.38 76 LEU A C 1
ATOM 567 O O . LEU A 1 76 ? 3.678 6.389 -0.063 1.00 80.38 76 LEU A O 1
ATOM 571 N N . GLU A 1 77 ? 4.599 6.382 1.962 1.00 74.94 77 GLU A N 1
ATOM 572 C CA . GLU A 1 77 ? 5.963 6.142 1.466 1.00 74.94 77 GLU A CA 1
ATOM 573 C C . GLU A 1 77 ? 6.116 4.761 0.797 1.00 74.94 77 GLU A C 1
ATOM 575 O O . GLU A 1 77 ? 6.974 4.589 -0.074 1.00 74.94 77 GLU A O 1
ATOM 580 N N . CYS A 1 78 ? 5.279 3.778 1.167 1.00 71.44 78 CYS A N 1
ATOM 581 C CA . CYS A 1 78 ? 5.198 2.499 0.455 1.00 71.44 78 CYS A CA 1
ATOM 582 C C . CYS A 1 78 ? 4.566 2.650 -0.940 1.00 71.44 78 CYS A C 1
ATOM 584 O O . CYS A 1 78 ? 4.857 1.837 -1.808 1.00 71.44 78 CYS A O 1
ATOM 586 N N . GLU A 1 79 ? 3.712 3.646 -1.177 1.00 66.19 79 GLU A N 1
ATOM 587 C CA . GLU A 1 79 ? 3.109 3.909 -2.493 1.00 66.19 79 GLU A CA 1
ATOM 588 C C . GLU A 1 79 ? 4.052 4.666 -3.415 1.00 66.19 79 GLU A C 1
ATOM 590 O O . GLU A 1 79 ? 4.332 4.209 -4.520 1.00 66.19 79 GLU A O 1
ATOM 595 N N . ASP A 1 80 ? 4.617 5.771 -2.932 1.00 61.00 80 ASP A N 1
ATOM 596 C CA . ASP A 1 80 ? 5.483 6.637 -3.738 1.00 61.00 80 ASP A CA 1
ATOM 597 C C . ASP A 1 80 ? 6.809 5.962 -4.136 1.00 61.00 80 ASP A C 1
ATOM 599 O O . ASP A 1 80 ? 7.478 6.383 -5.084 1.00 61.00 80 ASP A O 1
ATOM 603 N N . GLY A 1 81 ? 7.221 4.932 -3.389 1.00 52.03 81 GLY A N 1
ATOM 604 C CA . GLY A 1 81 ? 8.502 4.260 -3.566 1.00 52.03 81 GLY A CA 1
ATOM 605 C C . GLY A 1 81 ? 8.461 2.909 -4.279 1.00 52.03 81 GLY A C 1
ATOM 606 O O . GLY A 1 81 ? 9.512 2.487 -4.749 1.00 52.03 81 GLY A O 1
ATOM 607 N N . PHE A 1 82 ? 7.331 2.189 -4.344 1.00 51.09 82 PHE A N 1
ATOM 608 C CA . PHE A 1 82 ? 7.376 0.726 -4.553 1.00 51.09 82 PHE A CA 1
ATOM 609 C C . PHE A 1 82 ? 6.529 0.146 -5.694 1.00 51.09 82 PHE A C 1
ATOM 611 O O . PHE A 1 82 ? 6.361 -1.074 -5.733 1.00 51.09 82 PHE A O 1
ATOM 618 N N . ASP A 1 83 ? 6.133 0.936 -6.695 1.00 46.97 83 ASP A N 1
ATOM 619 C CA . ASP A 1 83 ? 5.642 0.367 -7.966 1.00 46.97 83 ASP A CA 1
ATOM 620 C C . ASP A 1 83 ? 6.701 -0.540 -8.651 1.00 46.97 83 ASP A C 1
ATOM 622 O O . ASP A 1 83 ? 6.349 -1.476 -9.369 1.00 46.97 83 ASP A O 1
ATOM 626 N N . GLU A 1 84 ? 8.002 -0.339 -8.372 1.00 48.53 84 GLU A N 1
ATOM 627 C CA . GLU A 1 84 ? 9.117 -1.173 -8.872 1.00 48.53 84 GLU A CA 1
ATOM 628 C C . GLU A 1 84 ? 9.787 -2.080 -7.811 1.00 48.53 84 GLU A C 1
ATOM 630 O O . GLU A 1 84 ? 10.526 -2.994 -8.174 1.00 48.53 84 GLU A O 1
ATOM 635 N N . HIS A 1 85 ? 9.531 -1.892 -6.509 1.00 47.81 85 HIS A N 1
ATOM 636 C CA . HIS A 1 85 ? 10.399 -2.414 -5.431 1.00 47.81 85 HIS A CA 1
ATOM 637 C C . HIS A 1 85 ? 9.765 -3.496 -4.524 1.00 47.81 85 HIS A C 1
ATOM 639 O O . HIS A 1 85 ? 10.313 -3.854 -3.480 1.00 47.81 85 HIS A O 1
ATOM 645 N N . GLY A 1 86 ? 8.626 -4.073 -4.919 1.00 49.53 86 GLY A N 1
ATOM 646 C CA . GLY A 1 86 ? 8.159 -5.377 -4.418 1.00 49.53 86 GLY A CA 1
ATOM 647 C C . GLY A 1 86 ? 7.503 -5.419 -3.029 1.00 49.53 86 GLY A C 1
ATOM 648 O O . GLY A 1 86 ? 7.090 -6.500 -2.604 1.00 49.53 86 GLY A O 1
ATOM 649 N N . VAL A 1 87 ? 7.352 -4.287 -2.333 1.00 58.38 87 VAL A N 1
ATOM 650 C CA . VAL A 1 87 ? 6.569 -4.193 -1.087 1.00 58.38 87 VAL A CA 1
ATOM 651 C C . VAL 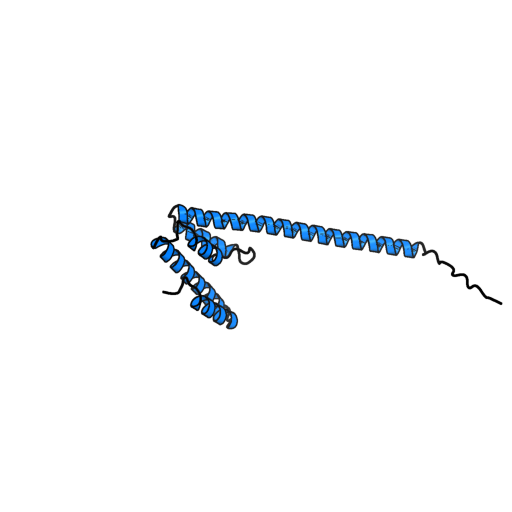A 1 87 ? 5.479 -3.145 -1.260 1.00 58.38 87 VAL A C 1
ATOM 653 O O . VAL A 1 87 ? 5.719 -1.956 -1.102 1.00 58.38 87 VAL A O 1
ATOM 656 N N . SER A 1 88 ? 4.269 -3.596 -1.593 1.00 71.25 88 SER A N 1
ATOM 657 C CA . SER A 1 88 ? 3.099 -2.721 -1.658 1.00 71.25 88 SER A CA 1
ATOM 658 C C . SER A 1 88 ? 2.575 -2.414 -0.256 1.00 71.25 88 SER A C 1
ATOM 660 O O . SER A 1 88 ? 2.692 -3.243 0.655 1.00 71.25 88 SER A O 1
ATOM 662 N N . ALA A 1 89 ? 1.923 -1.263 -0.074 1.00 73.81 89 ALA A N 1
ATOM 663 C CA . ALA A 1 89 ? 1.297 -0.941 1.208 1.00 73.81 89 ALA A CA 1
ATOM 664 C C . ALA A 1 89 ? 0.263 -2.014 1.629 1.00 73.81 89 ALA A C 1
ATOM 666 O O . ALA A 1 89 ? 0.135 -2.308 2.812 1.00 73.81 89 ALA A O 1
ATOM 667 N N . THR A 1 90 ? -0.384 -2.705 0.681 1.00 74.62 90 THR A N 1
ATOM 668 C CA . THR A 1 90 ? -1.290 -3.842 0.930 1.00 74.62 90 THR A CA 1
ATOM 669 C C . THR A 1 90 ? -0.546 -5.007 1.579 1.00 74.62 90 THR A C 1
ATOM 671 O O . THR A 1 90 ? -1.013 -5.571 2.568 1.00 74.62 90 THR A O 1
ATOM 674 N N . ALA A 1 91 ? 0.644 -5.354 1.075 1.00 75.75 91 ALA A N 1
ATOM 675 C CA . ALA A 1 91 ? 1.478 -6.402 1.664 1.00 75.75 91 ALA A CA 1
ATOM 676 C C . ALA A 1 91 ? 1.969 -6.017 3.072 1.00 75.75 91 ALA A C 1
ATOM 678 O O . ALA A 1 91 ? 2.041 -6.866 3.971 1.00 75.75 91 ALA A O 1
ATOM 679 N N . THR A 1 92 ? 2.259 -4.732 3.284 1.00 79.62 92 THR A N 1
ATOM 680 C CA . THR A 1 92 ? 2.598 -4.177 4.599 1.00 79.62 92 THR A CA 1
ATOM 681 C C . THR A 1 92 ? 1.418 -4.286 5.566 1.00 79.62 92 THR A C 1
ATOM 683 O O . THR A 1 92 ? 1.586 -4.831 6.657 1.00 79.62 92 THR A O 1
ATOM 686 N N . ILE A 1 93 ? 0.210 -3.879 5.161 1.00 82.88 93 ILE A N 1
ATOM 687 C CA . ILE A 1 93 ? -1.022 -3.998 5.958 1.00 82.88 93 ILE A CA 1
ATOM 688 C C . ILE A 1 93 ? -1.281 -5.462 6.343 1.00 82.88 93 ILE A C 1
ATOM 690 O O . ILE A 1 93 ? -1.468 -5.766 7.523 1.00 82.88 93 ILE A O 1
ATOM 694 N N . GLU A 1 94 ? -1.201 -6.395 5.392 1.00 81.56 94 GLU A N 1
ATOM 695 C CA . GLU A 1 94 ? -1.348 -7.835 5.652 1.00 81.56 94 GLU A CA 1
ATOM 696 C C . GLU A 1 94 ? -0.321 -8.361 6.665 1.00 81.56 94 GLU A C 1
ATOM 698 O O . GLU A 1 94 ? -0.634 -9.180 7.538 1.00 81.56 94 GLU A O 1
ATOM 703 N N . THR A 1 95 ? 0.915 -7.865 6.591 1.00 83.81 95 THR A N 1
ATOM 704 C CA . THR A 1 95 ? 1.974 -8.217 7.542 1.00 83.81 95 THR A CA 1
ATOM 705 C C . THR A 1 95 ? 1.658 -7.692 8.943 1.00 83.81 95 THR A C 1
ATOM 707 O O . THR A 1 95 ? 1.808 -8.433 9.921 1.00 83.81 95 THR A O 1
ATOM 710 N N . LEU A 1 96 ? 1.165 -6.455 9.052 1.00 83.81 96 LEU A N 1
ATOM 711 C CA . LEU A 1 96 ? 0.771 -5.831 10.317 1.00 83.81 96 LEU A CA 1
ATOM 712 C C . LEU A 1 96 ? -0.394 -6.573 10.981 1.00 83.81 96 LEU A C 1
ATOM 714 O O . LEU A 1 96 ? -0.333 -6.837 12.177 1.00 83.81 96 LEU A O 1
ATOM 718 N N . ARG A 1 97 ? -1.404 -7.032 10.234 1.00 82.25 97 ARG A N 1
ATOM 719 C CA . ARG 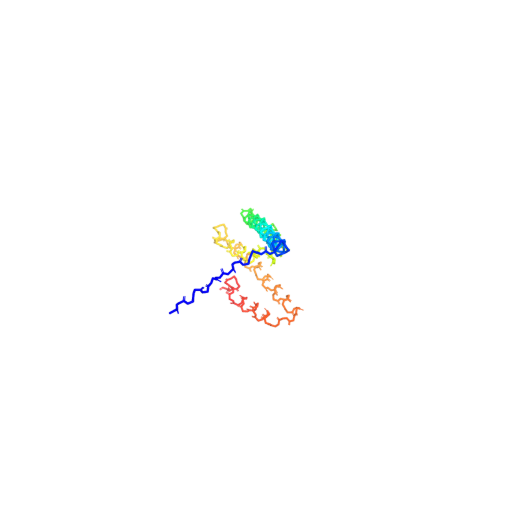A 1 97 ? -2.551 -7.786 10.795 1.00 82.25 97 ARG A CA 1
ATOM 720 C C . ARG A 1 97 ? -2.161 -9.055 11.547 1.00 82.25 97 ARG A C 1
ATOM 722 O O . ARG A 1 97 ? -2.832 -9.471 12.490 1.00 82.25 97 ARG A O 1
ATOM 729 N N . ARG A 1 98 ? -1.085 -9.712 11.113 1.00 84.12 98 ARG A N 1
ATOM 730 C CA . ARG A 1 98 ? -0.625 -10.984 11.695 1.00 84.12 98 ARG A CA 1
ATOM 731 C C . ARG A 1 98 ? 0.149 -10.780 12.994 1.00 84.12 98 ARG A C 1
ATOM 733 O O . ARG A 1 98 ? 0.421 -11.757 13.698 1.00 84.12 98 ARG A O 1
ATOM 740 N N . ARG A 1 99 ? 0.508 -9.536 13.315 1.00 80.25 99 ARG A N 1
ATOM 741 C CA . 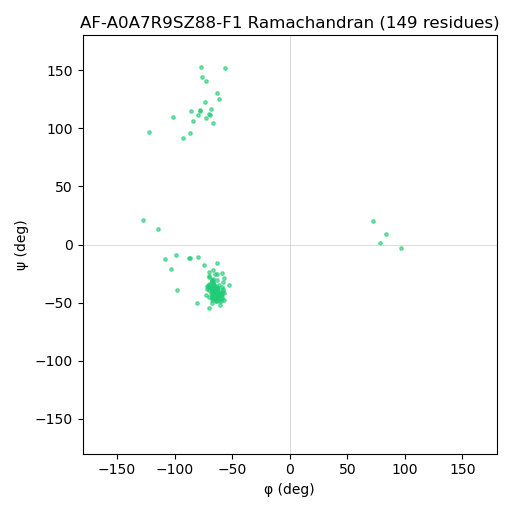ARG A 1 99 ? 1.285 -9.177 14.498 1.00 80.25 99 ARG A CA 1
ATOM 742 C C . ARG A 1 99 ? 0.455 -9.296 15.772 1.00 80.25 99 ARG A C 1
ATOM 744 O O . ARG A 1 99 ? -0.705 -8.905 15.766 1.00 80.25 99 ARG A O 1
ATOM 751 N N . PRO A 1 100 ? 1.028 -9.788 16.880 1.00 80.94 100 PRO A N 1
ATOM 752 C CA . PRO A 1 100 ? 0.323 -9.878 18.157 1.00 80.94 100 PRO A CA 1
ATOM 753 C C . PRO A 1 100 ? -0.089 -8.513 18.722 1.00 80.94 100 PRO A C 1
ATOM 755 O O . PRO A 1 100 ? -1.054 -8.454 19.471 1.00 80.94 100 PRO A O 1
ATOM 758 N N . GLU A 1 101 ? 0.613 -7.434 18.362 1.00 78.06 101 GLU A N 1
ATOM 759 C CA . GLU A 1 101 ? 0.289 -6.066 18.784 1.00 78.06 101 GLU A CA 1
ATOM 760 C C . GLU A 1 101 ? -0.997 -5.530 18.128 1.00 78.06 101 GLU A C 1
ATOM 762 O O . GLU A 1 101 ? -1.693 -4.708 18.713 1.00 78.06 101 GLU A O 1
ATOM 767 N N . VAL A 1 102 ? -1.329 -6.028 16.933 1.00 80.81 102 VAL A N 1
ATOM 768 C CA . VAL A 1 102 ? -2.543 -5.675 16.174 1.00 80.81 102 VAL A CA 1
ATOM 769 C C . VAL A 1 102 ? -3.636 -6.718 16.380 1.00 80.81 102 VAL A C 1
ATOM 771 O O . VAL A 1 102 ? -4.822 -6.411 16.480 1.00 80.81 102 VAL A O 1
ATOM 774 N N . LYS A 1 103 ? -3.241 -7.989 16.428 1.00 78.00 103 LYS A N 1
ATOM 775 C CA . LYS A 1 103 ? -4.142 -9.131 16.483 1.00 78.00 103 LYS A CA 1
ATOM 776 C C . LYS A 1 103 ? -4.896 -9.146 17.808 1.00 78.00 103 LYS A C 1
ATOM 778 O O . LYS A 1 103 ? -4.376 -9.576 18.834 1.00 78.00 103 LYS A O 1
ATOM 783 N N . GLY A 1 104 ? -6.166 -8.760 17.742 1.00 75.25 104 GLY A N 1
ATOM 784 C CA . GLY A 1 104 ? -7.053 -8.669 18.901 1.00 75.25 104 GLY A CA 1
ATOM 785 C C . GLY A 1 104 ? -7.161 -7.261 19.484 1.00 75.25 104 GLY A C 1
ATOM 786 O O . GLY A 1 104 ? -7.965 -7.063 20.393 1.00 75.25 104 GLY A O 1
ATOM 787 N N . ASP A 1 105 ? -6.420 -6.290 18.946 1.00 85.56 105 ASP A N 1
ATOM 788 C CA . ASP A 1 105 ? -6.632 -4.877 19.225 1.00 85.56 105 ASP A CA 1
ATOM 789 C C . ASP A 1 105 ? -7.710 -4.324 18.281 1.00 85.56 105 ASP A C 1
ATOM 791 O O . ASP A 1 105 ? -7.557 -4.314 17.055 1.00 85.56 105 ASP A O 1
ATOM 795 N N . ALA A 1 106 ? -8.845 -3.912 18.851 1.00 86.44 106 ALA A N 1
ATOM 796 C CA . ALA A 1 106 ? -9.996 -3.456 18.076 1.00 86.44 106 ALA A CA 1
ATOM 797 C C . ALA A 1 106 ? -9.727 -2.134 17.342 1.00 86.44 106 ALA A C 1
ATOM 799 O O . ALA A 1 106 ? -10.283 -1.925 16.265 1.00 86.44 106 ALA A O 1
ATOM 800 N N . PHE A 1 107 ? -8.876 -1.268 17.902 1.00 88.81 107 PHE A N 1
ATOM 801 C CA . PHE A 1 107 ? -8.521 0.007 17.290 1.00 88.81 107 PHE A CA 1
ATOM 802 C C . PHE A 1 107 ? -7.664 -0.230 16.047 1.00 88.81 107 PHE A C 1
ATOM 804 O O . PHE A 1 107 ? -8.057 0.171 14.955 1.00 88.81 107 PHE A O 1
ATOM 811 N N . TRP A 1 108 ? -6.560 -0.969 16.174 1.00 86.50 108 TRP A N 1
ATOM 812 C CA . TRP A 1 108 ? -5.675 -1.244 15.043 1.00 86.50 108 TRP A CA 1
ATOM 813 C C . TRP A 1 108 ? -6.328 -2.112 13.974 1.00 86.50 108 TRP A C 1
ATOM 815 O O . TRP A 1 108 ? -6.092 -1.906 12.787 1.00 86.50 108 TRP A O 1
ATOM 825 N N . THR A 1 109 ? -7.189 -3.050 14.372 1.00 85.44 109 THR A N 1
ATOM 826 C CA . THR A 1 109 ? -7.962 -3.846 13.410 1.00 85.44 109 THR A CA 1
ATOM 827 C C . THR A 1 109 ? -8.902 -2.961 12.590 1.00 85.44 109 THR A C 1
ATOM 829 O O . THR A 1 109 ? -8.957 -3.106 11.371 1.00 85.44 109 THR A O 1
ATOM 832 N N . ALA A 1 110 ? -9.618 -2.032 13.234 1.00 86.44 110 ALA A N 1
ATOM 833 C CA . ALA A 1 110 ? -10.493 -1.094 12.536 1.00 86.44 110 ALA A CA 1
ATOM 834 C C . ALA A 1 110 ? -9.696 -0.120 11.659 1.00 86.44 110 ALA A C 1
ATOM 836 O O . ALA A 1 110 ? -10.068 0.103 10.511 1.00 86.44 110 ALA A O 1
ATOM 837 N N . LYS A 1 111 ? -8.569 0.394 12.162 1.00 86.19 111 LYS A N 1
ATOM 838 C CA . LYS A 1 111 ? -7.731 1.354 11.442 1.00 86.19 111 LYS A CA 1
ATOM 839 C C . LYS A 1 111 ? -7.080 0.746 10.201 1.00 86.19 111 LYS A C 1
ATOM 841 O O . LYS A 1 111 ? -7.123 1.338 9.134 1.00 86.19 111 LYS A O 1
ATOM 846 N N . LEU A 1 112 ? -6.528 -0.465 10.297 1.00 85.44 112 LEU A N 1
ATOM 847 C CA . LEU A 1 112 ? -5.969 -1.152 9.127 1.00 85.44 112 LEU A CA 1
ATOM 848 C C . LEU A 1 112 ? -7.0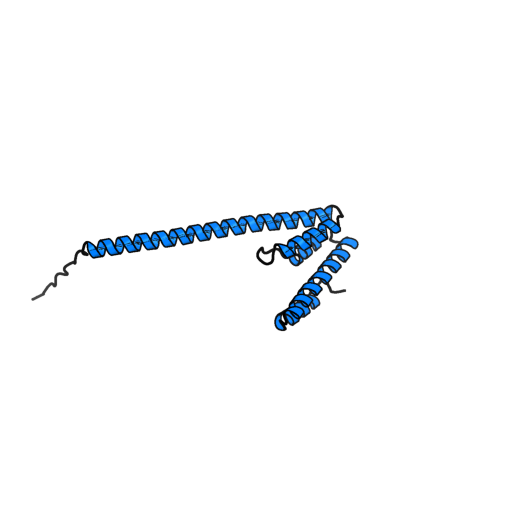49 -1.531 8.102 1.00 85.44 112 LEU A C 1
ATOM 850 O O . LEU A 1 112 ? -6.760 -1.543 6.909 1.00 85.44 112 LEU A O 1
ATOM 854 N N . LYS A 1 113 ? -8.282 -1.814 8.549 1.00 84.81 113 LYS A N 1
ATOM 855 C CA . LYS A 1 113 ? -9.445 -2.005 7.667 1.00 84.81 113 LYS A CA 1
ATOM 856 C C . LYS A 1 113 ? -9.822 -0.713 6.940 1.00 84.81 113 LYS A C 1
ATOM 858 O O . LYS A 1 113 ? -10.051 -0.755 5.739 1.00 84.81 113 LYS A O 1
ATOM 863 N N . GLU A 1 114 ? -9.846 0.417 7.642 1.00 86.19 114 GLU A N 1
ATOM 864 C CA . GLU A 1 114 ? -10.089 1.741 7.055 1.00 86.19 114 GLU A CA 1
ATOM 865 C C . GLU A 1 114 ? -9.030 2.097 6.002 1.00 86.19 114 GLU A C 1
ATOM 867 O O . GLU A 1 114 ? -9.382 2.370 4.859 1.00 86.19 114 GLU A O 1
ATOM 872 N N . LEU A 1 115 ? -7.744 1.991 6.353 1.00 83.75 115 LEU A N 1
ATOM 873 C CA . LEU A 1 115 ? -6.629 2.312 5.454 1.00 83.75 115 LEU A CA 1
ATOM 874 C C . LEU A 1 115 ? -6.587 1.398 4.222 1.00 83.75 115 LEU A C 1
ATOM 876 O O . LEU A 1 115 ? -6.295 1.843 3.117 1.00 83.75 115 LEU A O 1
ATOM 880 N N . SER A 1 116 ? -6.913 0.114 4.390 1.00 82.50 116 SER A N 1
ATOM 881 C C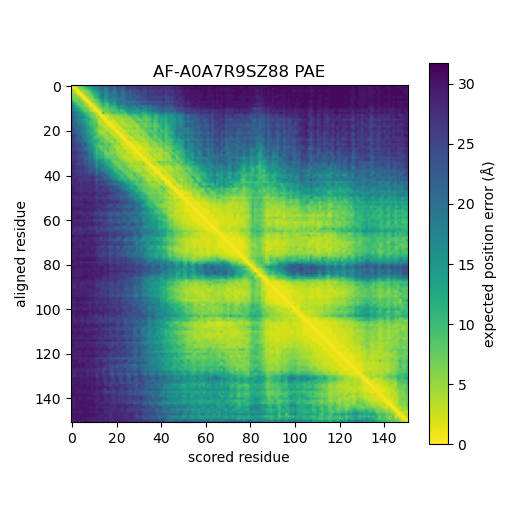A . SER A 1 116 ? -7.052 -0.821 3.270 1.00 82.50 116 SER A CA 1
ATOM 882 C C . SER A 1 116 ? -8.213 -0.449 2.345 1.00 82.50 116 SER A C 1
ATOM 884 O O . SER A 1 116 ? -8.055 -0.514 1.128 1.00 82.50 116 SER A O 1
ATOM 886 N N . ALA A 1 117 ? -9.354 -0.026 2.897 1.00 81.88 117 ALA A N 1
ATOM 887 C CA . ALA A 1 117 ? -10.520 0.374 2.114 1.00 81.88 117 ALA A CA 1
ATOM 888 C C . ALA A 1 117 ? -10.278 1.651 1.308 1.00 81.88 117 ALA A C 1
ATOM 890 O O . ALA A 1 117 ? -10.639 1.705 0.133 1.00 81.88 117 ALA A O 1
ATOM 891 N N . GLU A 1 118 ? -9.670 2.663 1.929 1.00 82.56 118 GLU A N 1
ATOM 892 C CA . GLU A 1 118 ? -9.319 3.923 1.269 1.00 82.56 118 GLU A CA 1
ATOM 893 C C . GLU A 1 118 ? -8.382 3.678 0.085 1.00 82.56 118 GLU A C 1
ATOM 895 O O . GLU A 1 118 ? -8.612 4.189 -1.009 1.00 82.56 118 GLU A O 1
ATOM 900 N N . ARG A 1 119 ? -7.406 2.789 0.273 1.00 77.81 119 ARG A N 1
ATOM 901 C CA . ARG A 1 119 ? -6.431 2.435 -0.753 1.00 77.81 119 ARG A CA 1
ATOM 902 C C . ARG A 1 119 ? -7.035 1.685 -1.934 1.00 77.81 119 ARG A C 1
ATOM 904 O O . ARG A 1 119 ? -6.861 2.091 -3.075 1.00 77.81 119 ARG A O 1
ATOM 911 N N . VAL A 1 120 ? -7.810 0.633 -1.667 1.00 79.81 120 VAL A N 1
ATOM 912 C CA . VAL A 1 120 ? -8.528 -0.104 -2.722 1.00 79.81 120 VAL A CA 1
ATOM 913 C C . VAL A 1 120 ? -9.468 0.834 -3.487 1.00 79.81 120 VAL A C 1
ATOM 915 O O . VAL A 1 120 ? -9.603 0.733 -4.706 1.00 79.81 120 VAL A O 1
ATOM 918 N N . PHE A 1 121 ? -10.093 1.790 -2.795 1.00 81.00 121 PHE A N 1
ATOM 919 C CA . PHE A 1 121 ? -10.917 2.808 -3.437 1.00 81.00 121 PHE A CA 1
ATOM 920 C C . PHE A 1 121 ? -10.103 3.748 -4.344 1.00 81.00 121 PHE A C 1
ATOM 922 O O . PHE A 1 121 ? -10.540 4.025 -5.464 1.00 81.00 121 PHE A O 1
ATOM 929 N N . GLU A 1 122 ? -8.937 4.223 -3.903 1.00 80.88 122 GLU A N 1
ATOM 930 C CA . GLU A 1 122 ? -8.049 5.084 -4.695 1.00 80.88 122 GLU A CA 1
ATOM 931 C C . GLU A 1 122 ? -7.475 4.366 -5.925 1.00 80.88 122 GLU A C 1
ATOM 933 O O . GLU A 1 122 ? -7.513 4.919 -7.031 1.00 80.88 122 GLU A O 1
ATOM 938 N N . ASP A 1 123 ? -7.048 3.112 -5.769 1.00 77.06 123 ASP A N 1
ATOM 939 C CA . ASP A 1 123 ? -6.567 2.260 -6.861 1.00 77.06 123 ASP A CA 1
ATOM 940 C C . ASP A 1 123 ? -7.667 2.070 -7.923 1.00 77.06 123 ASP A C 1
ATOM 942 O O . ASP A 1 123 ? -7.460 2.332 -9.115 1.00 77.06 123 ASP A O 1
ATOM 946 N N . CYS A 1 124 ? -8.887 1.728 -7.493 1.00 80.88 124 CYS A N 1
ATOM 947 C CA . CYS A 1 124 ? -10.044 1.582 -8.381 1.00 80.88 124 CYS A CA 1
ATOM 948 C C . CYS A 1 124 ? -10.395 2.903 -9.084 1.00 80.88 124 CYS A C 1
ATOM 950 O O . CYS A 1 124 ? -10.674 2.921 -10.284 1.00 80.88 124 CYS A O 1
ATOM 952 N N . MET A 1 125 ? -10.383 4.029 -8.364 1.00 84.00 125 MET A N 1
ATOM 953 C CA . MET A 1 125 ? -10.653 5.349 -8.943 1.00 84.00 125 MET A CA 1
ATOM 954 C C . MET A 1 125 ? -9.587 5.752 -9.963 1.00 84.00 125 MET A C 1
ATOM 956 O O . MET A 1 125 ? -9.914 6.338 -10.999 1.00 84.00 125 MET A O 1
ATOM 960 N N . THR A 1 126 ? -8.328 5.402 -9.720 1.00 83.38 126 THR A N 1
ATOM 961 C CA . THR A 1 126 ? -7.233 5.627 -10.662 1.00 83.38 126 THR A CA 1
ATOM 962 C C . THR A 1 126 ? -7.422 4.808 -11.938 1.00 83.38 126 THR A C 1
ATOM 964 O O . THR A 1 126 ? -7.296 5.362 -13.034 1.00 83.38 126 THR A O 1
ATOM 967 N N . ALA A 1 127 ? -7.806 3.533 -11.828 1.00 81.12 127 ALA A N 1
ATOM 968 C CA . ALA A 1 127 ? -8.136 2.686 -12.977 1.00 81.12 127 ALA A CA 1
ATOM 969 C C . ALA A 1 127 ? -9.317 3.254 -13.792 1.00 81.12 127 ALA A C 1
ATOM 971 O O . ALA A 1 127 ? -9.241 3.373 -15.020 1.00 81.12 127 ALA A O 1
ATOM 972 N N . VAL A 1 128 ? -10.369 3.733 -13.111 1.00 84.06 128 VAL A N 1
ATOM 973 C CA . VAL A 1 128 ? -11.506 4.426 -13.748 1.00 84.06 128 VAL A CA 1
ATOM 974 C C . VAL A 1 128 ? -11.042 5.669 -14.510 1.00 84.06 128 VAL A C 1
ATOM 976 O O . VAL A 1 128 ? -11.448 5.884 -15.653 1.00 84.06 128 VAL A O 1
ATOM 979 N N . MET A 1 129 ? -10.174 6.484 -13.908 1.00 82.44 129 MET A N 1
ATOM 980 C CA . MET A 1 129 ? -9.634 7.699 -14.529 1.00 82.44 129 MET A CA 1
ATOM 981 C C . MET A 1 129 ? -8.717 7.398 -15.724 1.00 82.44 129 MET A C 1
ATOM 983 O O . MET A 1 129 ? -8.668 8.190 -16.668 1.00 82.44 129 MET A O 1
ATOM 987 N N . ARG A 1 130 ? -8.017 6.257 -15.715 1.00 83.62 130 ARG A N 1
ATOM 988 C CA . ARG A 1 130 ? -7.217 5.756 -16.847 1.00 83.62 130 ARG A CA 1
ATOM 989 C C . ARG A 1 130 ? -8.079 5.179 -17.974 1.00 83.62 130 ARG A C 1
ATOM 991 O O . ARG A 1 130 ? -7.608 5.091 -19.107 1.00 83.62 130 ARG A O 1
ATOM 998 N N . GLY A 1 131 ? -9.342 4.856 -17.691 1.00 81.62 131 GLY A N 1
ATOM 999 C CA . GLY A 1 131 ? -10.267 4.246 -18.644 1.00 81.62 131 GLY A CA 1
ATOM 1000 C C . GLY A 1 131 ? -9.947 2.780 -18.940 1.00 81.62 131 GLY A C 1
ATOM 1001 O O . GLY A 1 131 ? -10.366 2.274 -19.982 1.00 81.62 131 GLY A O 1
ATOM 1002 N N . ASP A 1 132 ? -9.198 2.120 -18.054 1.00 84.62 132 ASP A N 1
ATOM 1003 C CA . ASP A 1 132 ? -8.850 0.707 -18.174 1.00 84.62 132 ASP A CA 1
ATOM 1004 C C . ASP A 1 132 ? -9.956 -0.143 -17.539 1.00 84.62 132 ASP A C 1
ATOM 1006 O O . ASP A 1 132 ? -10.034 -0.314 -16.326 1.00 84.62 132 ASP A O 1
ATOM 1010 N N . VAL A 1 133 ? -10.880 -0.614 -18.375 1.00 79.56 133 VAL A N 1
ATOM 1011 C CA . VAL A 1 133 ? -12.054 -1.373 -17.923 1.00 79.56 133 VAL A CA 1
ATOM 1012 C C . VAL A 1 133 ? -11.653 -2.725 -17.331 1.00 79.56 133 VAL A C 1
ATOM 1014 O O . VAL A 1 133 ? -12.289 -3.169 -16.378 1.00 79.56 133 VAL A O 1
ATOM 1017 N N . ASP A 1 134 ? -10.590 -3.345 -17.847 1.00 80.12 134 ASP A N 1
ATOM 1018 C CA . ASP A 1 134 ? -10.111 -4.640 -17.359 1.00 80.12 134 ASP A CA 1
ATOM 1019 C C . ASP A 1 134 ? -9.492 -4.482 -15.957 1.00 80.12 134 ASP A C 1
ATOM 1021 O O . ASP A 1 134 ? -9.730 -5.301 -15.067 1.00 80.12 134 ASP A O 1
ATOM 1025 N N . GLU A 1 135 ? -8.755 -3.391 -15.726 1.00 75.38 135 GLU A N 1
ATOM 1026 C CA . GLU A 1 135 ? -8.183 -3.053 -14.417 1.00 75.38 135 GLU A CA 1
ATOM 1027 C C . GLU A 1 135 ? -9.261 -2.630 -13.401 1.00 75.38 135 GLU A C 1
ATOM 1029 O O . GLU A 1 135 ? -9.179 -2.977 -12.223 1.00 75.38 135 GLU A O 1
ATOM 1034 N N . VAL A 1 136 ? -10.330 -1.962 -13.849 1.00 77.19 136 VAL A N 1
ATOM 1035 C CA . VAL A 1 136 ? -11.496 -1.651 -13.003 1.00 77.19 136 VAL A CA 1
ATOM 1036 C C . VAL A 1 136 ? -12.236 -2.921 -12.576 1.00 77.19 136 VAL A C 1
ATOM 1038 O O . VAL A 1 136 ? -12.584 -3.055 -11.403 1.00 77.19 136 VAL A O 1
ATOM 1041 N N . GLU A 1 137 ? -12.475 -3.863 -13.494 1.00 76.25 137 GLU A N 1
ATOM 1042 C CA . GLU A 1 137 ? -13.100 -5.149 -13.157 1.00 76.25 137 GLU A CA 1
ATOM 1043 C C . GLU A 1 137 ? -12.225 -5.960 -12.193 1.00 76.25 137 GLU A C 1
ATOM 1045 O O . GLU A 1 137 ? -12.745 -6.521 -11.226 1.00 76.25 137 GLU A O 1
ATOM 1050 N N . ALA A 1 138 ? -10.904 -5.968 -12.399 1.00 78.00 138 ALA A N 1
ATOM 1051 C CA . ALA A 1 138 ? -9.961 -6.600 -11.480 1.00 78.00 138 ALA A CA 1
ATOM 1052 C C . ALA A 1 138 ? -10.009 -5.961 -10.082 1.00 78.00 138 ALA A C 1
ATOM 1054 O O . ALA A 1 138 ? -10.153 -6.675 -9.092 1.00 78.00 138 ALA A O 1
ATOM 1055 N N . CYS A 1 139 ? -9.993 -4.627 -9.999 1.00 75.94 139 CYS A N 1
ATOM 1056 C CA . CYS A 1 139 ? -10.020 -3.912 -8.725 1.00 75.94 139 CYS A CA 1
ATOM 1057 C C . CYS A 1 139 ? -11.314 -4.161 -7.930 1.00 75.94 139 CYS A C 1
ATOM 1059 O O . CYS A 1 139 ? -11.274 -4.360 -6.717 1.00 75.94 139 CYS A O 1
ATOM 1061 N N . ILE A 1 140 ? -12.470 -4.229 -8.601 1.00 74.75 140 ILE A N 1
ATOM 1062 C CA . ILE A 1 140 ? -13.752 -4.551 -7.951 1.00 74.75 140 ILE A CA 1
ATOM 1063 C C . ILE A 1 140 ? -13.750 -5.986 -7.409 1.00 74.75 140 ILE A C 1
ATOM 1065 O O . ILE A 1 140 ? -14.191 -6.222 -6.285 1.00 74.75 140 ILE A O 1
ATOM 1069 N N . VAL A 1 141 ? -13.245 -6.950 -8.183 1.00 75.25 141 VAL A N 1
ATOM 1070 C CA . VAL A 1 141 ? -13.169 -8.356 -7.756 1.00 75.25 141 VAL A CA 1
ATOM 1071 C C . VAL A 1 141 ? -12.205 -8.532 -6.582 1.00 75.25 141 VAL A C 1
ATOM 1073 O O . VAL A 1 141 ? -12.491 -9.313 -5.671 1.00 75.25 141 VAL A O 1
ATOM 1076 N N . ASP A 1 142 ? -11.089 -7.807 -6.575 1.00 70.00 142 ASP A N 1
ATOM 1077 C CA . ASP A 1 142 ? -10.141 -7.820 -5.463 1.00 70.00 142 ASP A CA 1
ATOM 1078 C C . ASP A 1 142 ? -10.756 -7.182 -4.209 1.00 70.00 142 ASP A C 1
ATOM 1080 O O . ASP A 1 142 ? -10.689 -7.777 -3.133 1.00 70.00 142 ASP A O 1
ATOM 1084 N N . ALA A 1 143 ? -11.481 -6.067 -4.351 1.00 69.69 143 ALA A N 1
ATOM 1085 C CA . ALA A 1 143 ? -12.219 -5.438 -3.254 1.00 69.69 143 ALA A CA 1
ATOM 1086 C C . ALA A 1 143 ? -13.282 -6.371 -2.638 1.00 69.69 143 ALA A C 1
ATOM 1088 O O . ALA A 1 143 ? -13.430 -6.446 -1.418 1.00 69.69 143 ALA A O 1
ATOM 1089 N N . GLU A 1 144 ? -14.020 -7.118 -3.465 1.00 66.81 144 GLU A N 1
ATOM 1090 C CA . GLU A 1 144 ? -15.047 -8.068 -3.007 1.00 66.81 144 GLU A CA 1
ATOM 1091 C C . GLU A 1 144 ? -14.471 -9.310 -2.303 1.00 66.81 144 GLU A C 1
ATOM 1093 O O . GLU A 1 144 ? -15.169 -9.983 -1.523 1.00 66.81 144 GLU A O 1
ATOM 1098 N N . ASN A 1 145 ? -13.212 -9.643 -2.591 1.00 65.19 145 ASN A N 1
ATOM 1099 C CA . ASN A 1 145 ? -12.507 -10.785 -2.016 1.00 65.19 145 ASN A CA 1
ATOM 1100 C C . ASN A 1 145 ? -11.581 -10.419 -0.857 1.00 65.19 145 ASN A C 1
ATOM 1102 O O . ASN A 1 145 ? -11.116 -11.331 -0.168 1.00 65.19 145 ASN A O 1
ATOM 1106 N N . ASP A 1 146 ? -11.362 -9.133 -0.597 1.00 67.12 146 ASP A N 1
ATOM 1107 C CA . ASP A 1 146 ? -10.543 -8.689 0.517 1.00 67.12 146 ASP A CA 1
ATOM 1108 C C . ASP A 1 146 ? -11.226 -9.005 1.862 1.00 67.12 146 ASP A C 1
ATOM 1110 O O . ASP A 1 146 ? -12.299 -8.498 2.205 1.00 67.12 146 ASP A O 1
ATOM 1114 N N . GLU A 1 147 ? -10.587 -9.866 2.658 1.00 65.00 147 GLU A N 1
ATOM 1115 C CA . GLU A 1 147 ? -11.026 -10.198 4.016 1.00 65.00 147 GLU A CA 1
ATOM 1116 C C . GLU A 1 147 ? -11.002 -8.986 4.962 1.00 65.00 147 GLU A C 1
ATOM 1118 O O . GLU A 1 147 ? -11.602 -9.052 6.034 1.00 65.00 147 GLU A O 1
ATOM 1123 N N . LEU A 1 148 ? -10.314 -7.890 4.618 1.00 59.66 148 LEU A N 1
ATOM 1124 C CA . LEU A 1 148 ? -10.406 -6.616 5.337 1.00 59.66 148 LEU A CA 1
ATOM 1125 C C . LEU A 1 148 ? -11.738 -5.928 5.090 1.00 59.66 148 LEU A C 1
ATOM 1127 O O . LEU A 1 148 ? -12.296 -5.359 6.019 1.00 59.66 148 LEU A O 1
ATOM 1131 N N . LEU A 1 149 ? -12.270 -5.991 3.874 1.00 63.22 149 LEU A N 1
ATOM 1132 C CA . LEU A 1 149 ? -13.459 -5.235 3.478 1.00 63.22 149 LEU A CA 1
ATOM 1133 C C . LEU A 1 149 ? -14.765 -5.972 3.779 1.00 63.22 149 LEU A C 1
ATOM 1135 O O . LEU A 1 149 ? -15.835 -5.367 3.769 1.00 63.22 149 LEU A O 1
ATOM 1139 N N . ARG A 1 150 ? -14.682 -7.260 4.121 1.00 63.22 150 ARG A N 1
ATOM 1140 C CA . ARG A 1 150 ? -15.818 -8.063 4.585 1.00 63.22 150 ARG A CA 1
ATOM 1141 C C . ARG A 1 150 ? -16.186 -7.745 6.040 1.00 63.22 150 ARG A C 1
ATOM 1143 O O . ARG A 1 150 ? -15.321 -7.425 6.859 1.00 63.22 150 ARG A O 1
ATOM 1150 N N . ASP A 1 151 ? -17.484 -7.782 6.334 1.00 54.81 151 ASP A N 1
ATOM 1151 C CA . ASP A 1 151 ? -18.065 -7.535 7.665 1.00 54.81 151 ASP A CA 1
ATOM 1152 C C . ASP A 1 151 ? -17.911 -8.719 8.629 1.00 54.81 151 ASP A C 1
ATOM 1154 O O . ASP A 1 151 ? -18.131 -9.879 8.200 1.00 54.81 151 ASP A O 1
#

Mean predicted aligned error: 14.74 Å